Protein AF-A0A3C0QIL4-F1 (afdb_monomer_lite)

Foldseek 3Di:
DPDDDDCVVVVDDPVVVLVVQVVVVVVPPDVDPQWPDDRPDPDTGGNPPDPPDPDDDDDDDDDDLPPVVVVCVVVVNNVVSVVVRVVVRVVVQVVVVDDDDDDDDDDDDDD

Secondary structure (DSSP, 8-state):
------HHHHT--HHHHHHHHHHHHHH-----TTB---TT-SS--B----TT-SS----------TTHHHHHHHTT-HHHHHHHHHHHHHHHHHTTTPPP-----------

Structure (mmCIF, N/CA/C/O backbone):
data_AF-A0A3C0QIL4-F1
#
_entry.id   AF-A0A3C0QIL4-F1
#
loop_
_atom_site.group_PDB
_atom_site.id
_atom_site.type_symbol
_atom_site.label_atom_id
_atom_site.label_alt_id
_atom_site.label_comp_id
_atom_site.label_asym_id
_atom_site.label_entity_id
_atom_site.label_seq_id
_atom_site.pdbx_PDB_ins_code
_atom_site.Cartn_x
_atom_site.Cartn_y
_atom_site.Cartn_z
_atom_site.occupancy
_atom_site.B_iso_or_equiv
_atom_site.auth_seq_id
_atom_site.auth_comp_id
_atom_site.auth_asym_id
_atom_site.auth_atom_id
_atom_site.pdbx_PDB_model_num
ATOM 1 N N . MET A 1 1 ? -36.474 20.008 22.471 1.00 56.41 1 MET A N 1
ATOM 2 C CA . MET A 1 1 ? -35.136 20.431 21.994 1.00 56.41 1 MET A CA 1
ATOM 3 C C . MET A 1 1 ? -34.888 19.764 20.650 1.00 56.41 1 MET A C 1
ATOM 5 O O . MET A 1 1 ? -35.057 18.555 20.583 1.00 56.41 1 MET A O 1
ATOM 9 N N . LYS A 1 2 ? -34.571 20.515 19.583 1.00 62.59 2 LYS A N 1
ATOM 10 C CA . LYS A 1 2 ? -34.185 19.907 18.296 1.00 62.59 2 LYS A CA 1
ATOM 11 C C . LYS A 1 2 ? -32.872 19.158 18.494 1.00 62.59 2 LYS A C 1
ATOM 13 O O . LYS A 1 2 ? -31.924 19.718 19.044 1.00 62.59 2 LYS A O 1
ATOM 18 N N . GLU A 1 3 ? -32.842 17.901 18.085 1.00 76.38 3 GLU A N 1
ATOM 19 C CA . GLU A 1 3 ? -31.647 17.081 18.185 1.00 76.38 3 GLU A CA 1
ATOM 20 C C . GLU A 1 3 ? -30.520 17.715 17.356 1.00 76.38 3 GLU A C 1
ATOM 22 O O . GLU A 1 3 ? -30.692 18.027 16.178 1.00 76.38 3 GLU A O 1
ATOM 27 N N . LYS A 1 4 ? -29.374 17.987 17.989 1.00 81.44 4 LYS A N 1
ATOM 28 C CA . LYS A 1 4 ? -28.224 18.591 17.308 1.00 81.44 4 LYS A CA 1
ATOM 29 C C . LYS A 1 4 ? -27.485 17.484 16.555 1.00 81.44 4 LYS A C 1
ATOM 31 O O . LYS A 1 4 ? -26.904 16.599 17.194 1.00 81.44 4 LYS A O 1
ATOM 36 N N . PHE A 1 5 ? -27.561 17.506 15.227 1.00 86.31 5 PHE A N 1
ATOM 37 C CA . PHE A 1 5 ? -26.826 16.598 14.348 1.00 86.31 5 PHE A CA 1
ATOM 38 C C . PHE A 1 5 ? -25.344 16.988 14.297 1.00 86.31 5 PHE A C 1
ATOM 40 O O . PHE A 1 5 ? -25.006 18.171 14.288 1.00 86.31 5 PHE A O 1
ATOM 47 N N . SER A 1 6 ? -24.458 15.994 14.278 1.00 86.75 6 SER A N 1
ATOM 48 C CA . SER A 1 6 ? -23.026 16.181 14.037 1.00 86.75 6 SER A CA 1
ATOM 49 C C . SER A 1 6 ? -22.439 14.942 13.362 1.00 86.75 6 SER A C 1
ATOM 51 O O . SER A 1 6 ? -22.925 13.832 13.582 1.00 86.75 6 SER A O 1
ATOM 53 N N . TYR A 1 7 ? -21.364 15.120 12.591 1.00 84.00 7 TYR A N 1
ATOM 54 C CA . TYR A 1 7 ? -20.598 14.015 11.998 1.00 84.00 7 TYR A CA 1
ATOM 55 C C . TYR A 1 7 ? -20.115 13.012 13.052 1.00 84.00 7 TYR A C 1
ATOM 57 O O . TYR A 1 7 ? -20.203 11.800 12.871 1.00 84.00 7 TYR A O 1
ATOM 65 N N . LYS A 1 8 ? -19.729 13.505 14.232 1.00 85.12 8 LYS A N 1
ATOM 66 C CA . LYS A 1 8 ? -19.318 12.640 15.339 1.00 85.12 8 LYS A CA 1
ATOM 67 C C . LYS A 1 8 ? -20.425 11.672 15.766 1.00 85.12 8 LYS A C 1
ATOM 69 O O . LYS A 1 8 ? -20.148 10.507 16.033 1.00 85.12 8 LYS A O 1
ATOM 74 N N . LYS A 1 9 ? -21.695 12.102 15.756 1.00 86.25 9 LYS A N 1
ATOM 75 C CA . LYS A 1 9 ? -22.835 11.215 16.052 1.00 86.25 9 LYS A CA 1
ATOM 76 C C . LYS A 1 9 ? -23.057 10.150 14.975 1.00 86.25 9 LYS A C 1
ATOM 78 O O . LYS A 1 9 ? -23.441 9.031 15.315 1.00 86.25 9 LYS A O 1
ATOM 83 N N . SER A 1 10 ? -22.767 10.439 13.705 1.00 86.62 10 SER A N 1
ATOM 84 C CA . SER A 1 10 ? -22.806 9.419 12.647 1.00 86.62 10 SER A CA 1
ATOM 85 C C . SER A 1 10 ? -21.611 8.457 12.690 1.00 86.62 10 SER A C 1
ATOM 87 O O . SER A 1 10 ? -21.647 7.430 12.023 1.00 86.62 10 SER A O 1
ATOM 89 N N . GLY A 1 11 ? -20.614 8.697 13.552 1.00 85.06 11 GLY A N 1
ATOM 90 C CA . GLY A 1 11 ? -19.404 7.874 13.677 1.00 85.06 11 GLY A CA 1
ATOM 91 C C . GLY A 1 11 ? -18.176 8.444 12.976 1.00 85.06 11 GLY A C 1
ATOM 92 O O . GLY A 1 11 ? -17.163 7.762 12.908 1.00 85.06 11 GLY A O 1
ATOM 93 N N . VAL A 1 12 ? -18.257 9.673 12.464 1.00 87.00 12 VAL A N 1
ATOM 94 C CA . VAL A 1 12 ? -17.152 10.353 11.785 1.00 87.00 12 VAL A CA 1
ATOM 95 C C . VAL A 1 12 ? -16.524 11.366 12.741 1.00 87.00 12 VAL A C 1
ATOM 97 O O . VAL A 1 12 ? -17.100 12.420 13.013 1.00 87.00 12 VAL A O 1
ATOM 100 N N . ASP A 1 13 ? -15.340 11.045 13.258 1.00 89.62 13 ASP A N 1
ATOM 101 C CA . ASP A 1 13 ? -14.540 11.945 14.092 1.00 89.62 13 ASP A CA 1
ATOM 102 C C . ASP A 1 13 ? -13.416 12.567 13.247 1.00 89.62 13 ASP A C 1
ATOM 104 O O . ASP A 1 13 ? -12.436 11.905 12.903 1.00 89.62 13 ASP A O 1
ATOM 108 N N . ILE A 1 14 ? -13.607 13.832 12.860 1.00 88.50 14 ILE A N 1
ATOM 109 C CA . ILE A 1 14 ? -12.694 14.561 11.966 1.00 88.50 14 ILE A CA 1
ATOM 110 C C . ILE A 1 14 ? -11.339 14.789 12.645 1.00 88.50 14 ILE A C 1
ATOM 112 O O . ILE A 1 14 ? -10.309 14.559 12.020 1.00 88.50 14 ILE A O 1
ATOM 116 N N . ASP A 1 15 ? -11.336 15.151 13.931 1.00 90.62 15 ASP A N 1
ATOM 117 C CA . ASP A 1 15 ? -10.103 15.403 14.687 1.00 90.62 15 ASP A CA 1
ATOM 118 C C . ASP A 1 15 ? -9.246 14.134 14.781 1.00 90.62 15 ASP A C 1
ATOM 120 O O . ASP A 1 15 ? -8.025 14.175 14.628 1.00 90.62 15 ASP A O 1
ATOM 124 N N . THR A 1 16 ? -9.892 12.984 14.994 1.00 89.88 16 THR A N 1
ATOM 125 C CA . THR A 1 16 ? -9.216 11.681 15.006 1.00 89.88 16 THR A CA 1
ATOM 126 C C . THR A 1 16 ? -8.628 11.370 13.635 1.00 89.88 16 THR A C 1
ATOM 128 O O . THR A 1 16 ? -7.454 11.022 13.545 1.00 89.88 16 THR A O 1
ATOM 131 N N . ALA A 1 17 ? -9.408 11.550 12.565 1.00 87.81 17 ALA A N 1
ATOM 132 C CA . ALA A 1 17 ? -8.942 11.302 11.205 1.00 87.81 17 ALA A CA 1
ATOM 133 C C . ALA A 1 17 ? -7.739 12.185 10.833 1.00 87.81 17 ALA A C 1
ATOM 135 O O . ALA A 1 17 ? -6.762 11.687 10.274 1.00 87.81 17 ALA A O 1
ATOM 136 N N . ASP A 1 18 ? -7.781 13.476 11.163 1.00 89.50 18 ASP A N 1
ATOM 137 C CA . ASP A 1 18 ? -6.705 14.414 10.842 1.00 89.50 18 ASP A CA 1
ATOM 138 C C . ASP A 1 18 ? -5.437 14.140 11.659 1.00 89.50 18 ASP A C 1
ATOM 140 O O . ASP A 1 18 ? -4.334 14.189 11.112 1.00 89.50 18 ASP A O 1
ATOM 144 N N . ASN A 1 19 ? -5.567 13.772 12.937 1.00 91.50 19 ASN A N 1
ATOM 145 C CA . ASN A 1 19 ? -4.419 13.364 13.751 1.00 91.50 19 ASN A CA 1
ATOM 146 C C . ASN A 1 19 ? -3.790 12.064 13.236 1.00 91.50 19 ASN A C 1
ATOM 148 O O . ASN A 1 19 ? -2.571 11.986 13.105 1.00 91.50 19 ASN A O 1
ATOM 152 N N . THR A 1 20 ? -4.601 11.064 12.876 1.00 90.00 20 THR A N 1
ATOM 153 C CA . THR A 1 20 ? -4.102 9.814 12.289 1.00 90.00 20 THR A CA 1
ATOM 154 C C . TH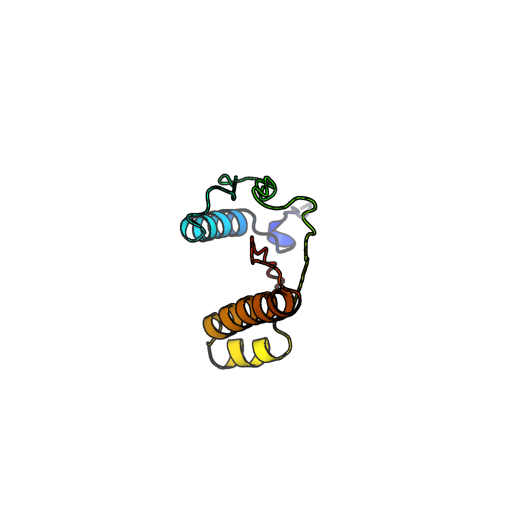R A 1 20 ? -3.353 10.070 10.982 1.00 90.00 20 THR A C 1
ATOM 156 O O . THR A 1 20 ? -2.253 9.550 10.807 1.00 90.00 20 THR A O 1
ATOM 159 N N . LYS A 1 21 ? -3.887 10.915 10.089 1.00 87.38 21 LYS A N 1
ATOM 160 C CA . LYS A 1 21 ? -3.207 11.284 8.835 1.00 87.38 21 LYS A CA 1
ATOM 161 C C . LYS A 1 21 ? -1.848 11.933 9.081 1.00 87.38 21 LYS A C 1
ATOM 163 O O . LYS A 1 21 ? -0.903 11.611 8.373 1.00 87.38 21 LYS A O 1
ATOM 168 N N . LYS A 1 22 ? -1.733 12.812 10.082 1.00 88.38 22 LYS A N 1
ATOM 169 C CA . LYS A 1 22 ? -0.458 13.454 10.441 1.00 88.38 22 LYS A CA 1
ATOM 170 C C . LYS A 1 22 ? 0.583 12.452 10.925 1.00 88.38 22 LYS A C 1
ATOM 172 O O . LYS A 1 22 ? 1.737 12.540 10.522 1.00 88.38 22 LYS A O 1
ATOM 177 N N . GLU A 1 23 ? 0.194 11.496 11.766 1.00 89.75 23 GLU A N 1
ATOM 178 C CA . GLU A 1 23 ? 1.123 10.464 12.242 1.00 89.75 23 GLU A CA 1
ATOM 179 C C . GLU A 1 23 ? 1.552 9.515 11.118 1.00 89.75 23 GLU A C 1
ATOM 181 O O . GLU A 1 23 ? 2.737 9.213 10.995 1.00 89.75 23 GLU A O 1
ATOM 186 N N . ILE A 1 24 ? 0.620 9.115 10.245 1.00 87.88 24 ILE A N 1
ATOM 187 C CA . ILE A 1 24 ? 0.931 8.324 9.046 1.00 87.88 24 ILE A CA 1
ATOM 188 C C . ILE A 1 24 ? 1.885 9.101 8.126 1.00 87.88 24 ILE A C 1
ATOM 190 O O . ILE A 1 24 ? 2.886 8.555 7.671 1.00 87.88 24 ILE A O 1
ATOM 194 N N . TYR A 1 25 ? 1.633 10.391 7.899 1.00 84.69 25 TYR A N 1
ATOM 195 C CA . TYR A 1 25 ? 2.473 11.230 7.045 1.00 84.69 25 TYR A CA 1
ATOM 196 C C . TYR A 1 25 ? 3.936 11.262 7.511 1.00 84.69 25 TYR A C 1
ATOM 198 O O . TYR A 1 25 ? 4.840 11.168 6.686 1.00 84.69 25 TYR A O 1
ATOM 206 N N . LYS A 1 26 ? 4.179 11.332 8.827 1.00 85.12 26 LYS A N 1
ATOM 207 C CA . LYS A 1 26 ? 5.536 11.343 9.403 1.00 85.12 26 LYS A CA 1
ATOM 208 C C . LYS A 1 26 ? 6.327 10.063 9.130 1.00 85.12 26 LYS A C 1
ATOM 210 O O . LYS A 1 26 ? 7.549 10.120 9.087 1.00 85.12 26 LYS A O 1
ATOM 215 N N . ILE A 1 27 ? 5.654 8.921 8.982 1.00 84.81 27 ILE A N 1
ATOM 216 C CA . ILE A 1 27 ? 6.304 7.626 8.714 1.00 84.81 27 ILE A CA 1
ATOM 217 C C . ILE A 1 27 ? 6.319 7.261 7.223 1.00 84.81 27 ILE A C 1
ATOM 219 O O . ILE A 1 27 ? 7.018 6.333 6.830 1.00 84.81 27 ILE A O 1
ATOM 223 N N . MET A 1 28 ? 5.564 7.985 6.393 1.00 78.81 28 MET A N 1
ATOM 224 C CA . MET A 1 28 ? 5.470 7.795 4.943 1.00 78.81 28 MET A CA 1
ATOM 225 C C . MET A 1 28 ? 6.593 8.488 4.159 1.00 78.81 28 MET A C 1
ATOM 227 O O . MET A 1 28 ? 6.461 8.656 2.950 1.00 78.81 28 MET A O 1
ATOM 231 N N . GLU A 1 29 ? 7.690 8.911 4.793 1.00 68.56 29 GLU A N 1
ATOM 232 C CA . GLU A 1 29 ? 8.822 9.516 4.084 1.00 68.56 29 GLU A CA 1
ATOM 233 C C . GLU A 1 29 ? 9.520 8.465 3.201 1.00 68.56 29 GLU A C 1
ATOM 235 O O . GLU A 1 29 ? 10.480 7.795 3.575 1.00 68.56 29 GLU A O 1
ATOM 240 N N . THR A 1 30 ? 8.971 8.270 2.004 1.00 66.31 30 THR A N 1
ATOM 241 C CA . THR A 1 30 ? 9.524 7.420 0.960 1.00 66.31 30 THR A CA 1
ATOM 242 C C . THR A 1 30 ? 10.591 8.243 0.262 1.00 66.31 30 THR A C 1
ATOM 244 O O . THR A 1 30 ? 10.244 9.227 -0.383 1.00 66.31 30 THR A O 1
ATOM 247 N N . GLY A 1 31 ? 11.871 7.889 0.374 1.00 68.38 31 GLY A N 1
ATOM 248 C CA . GLY A 1 31 ? 12.984 8.599 -0.283 1.00 68.38 31 GLY A CA 1
ATOM 249 C C . GLY A 1 31 ? 12.993 8.512 -1.822 1.00 68.38 31 GLY A C 1
ATOM 250 O O . GLY A 1 31 ? 14.045 8.305 -2.413 1.00 68.38 31 GLY A O 1
ATOM 251 N N . SER A 1 32 ? 11.825 8.583 -2.462 1.00 80.81 32 SER A N 1
ATOM 252 C CA . SER A 1 32 ? 11.598 8.536 -3.902 1.00 80.81 32 SER A CA 1
ATOM 253 C C . SER A 1 32 ? 11.219 9.924 -4.402 1.00 80.81 32 SER A C 1
ATOM 255 O O . SER A 1 32 ? 10.166 10.451 -4.041 1.00 80.81 32 SER A O 1
ATOM 257 N N . ASP A 1 33 ? 12.035 10.472 -5.298 1.00 85.62 33 ASP A N 1
ATOM 258 C CA . ASP A 1 33 ? 11.811 11.790 -5.903 1.00 85.62 33 ASP A CA 1
ATOM 259 C C . ASP A 1 33 ? 10.565 11.834 -6.807 1.00 85.62 33 ASP A C 1
ATOM 261 O O . ASP A 1 33 ? 10.059 12.907 -7.130 1.00 85.62 33 ASP A O 1
ATOM 265 N N . ASN A 1 34 ? 10.031 10.672 -7.202 1.00 90.19 34 ASN A N 1
ATOM 266 C CA . ASN A 1 34 ? 8.824 10.583 -8.022 1.00 90.19 34 ASN A CA 1
ATOM 267 C C . ASN A 1 34 ? 7.531 10.799 -7.221 1.00 90.19 34 ASN A C 1
ATOM 269 O O . ASN A 1 34 ? 6.478 10.993 -7.825 1.00 90.19 34 ASN A O 1
ATOM 273 N N . ILE A 1 35 ? 7.564 10.743 -5.887 1.00 88.56 35 ILE A N 1
ATOM 274 C CA . ILE A 1 35 ? 6.381 10.975 -5.052 1.00 88.56 35 ILE A CA 1
ATOM 275 C C . ILE A 1 35 ? 6.280 12.468 -4.742 1.00 88.56 35 ILE A C 1
ATOM 277 O O . ILE A 1 35 ? 7.025 13.006 -3.930 1.00 88.56 35 ILE A O 1
ATOM 281 N N . LEU A 1 36 ? 5.312 13.148 -5.357 1.00 87.31 36 LEU A N 1
ATOM 282 C CA . LEU A 1 36 ? 5.139 14.601 -5.241 1.00 87.31 36 LEU A CA 1
ATOM 283 C C . LEU A 1 36 ? 4.167 14.985 -4.110 1.00 87.31 36 LEU A C 1
ATOM 285 O O . LEU A 1 36 ? 3.409 15.954 -4.229 1.00 87.31 36 LEU A O 1
ATOM 289 N N . HIS A 1 37 ? 4.122 14.192 -3.034 1.00 78.00 37 HIS A N 1
ATOM 290 C CA . HIS A 1 37 ? 3.138 14.381 -1.967 1.00 78.00 37 HIS A CA 1
ATOM 291 C C . HIS A 1 37 ? 3.398 15.652 -1.155 1.00 78.00 37 HIS A C 1
ATOM 293 O O . HIS A 1 37 ? 4.515 16.163 -1.076 1.00 78.00 37 HIS A O 1
ATOM 299 N N . LYS A 1 38 ? 2.339 16.163 -0.532 1.00 76.62 38 LYS A N 1
ATOM 300 C CA . LYS A 1 38 ? 2.405 17.233 0.464 1.00 76.62 38 LYS A CA 1
ATOM 301 C C . LYS A 1 38 ? 1.438 16.903 1.588 1.00 76.62 38 LYS A C 1
ATOM 303 O O . LYS A 1 38 ? 0.378 16.327 1.335 1.00 76.62 38 LYS A O 1
ATOM 308 N 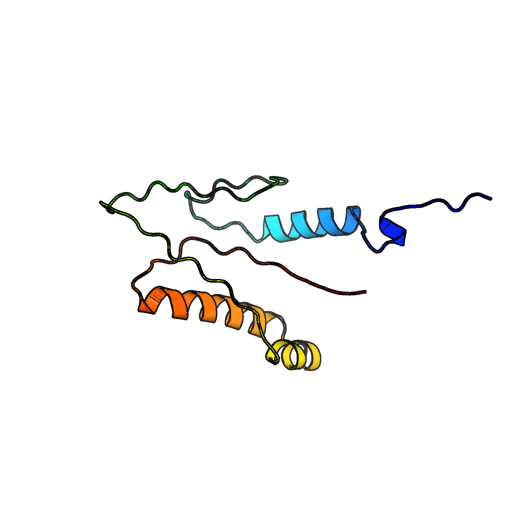N . GLU A 1 39 ? 1.782 17.287 2.811 1.00 79.88 39 GLU A N 1
ATOM 309 C CA . GLU A 1 39 ? 0.883 17.132 3.956 1.00 79.88 39 GLU A CA 1
ATOM 310 C C . GLU A 1 39 ? -0.462 17.804 3.651 1.00 79.88 39 GLU A C 1
ATOM 312 O O . GLU A 1 39 ? -0.512 18.932 3.158 1.00 79.88 39 GLU A O 1
ATOM 317 N N . GLY A 1 40 ? -1.562 17.092 3.900 1.00 77.31 40 GLY A N 1
ATOM 318 C CA . GLY A 1 40 ? -2.911 17.605 3.654 1.00 77.31 40 GLY A CA 1
ATOM 319 C C . GLY A 1 40 ? -3.345 17.638 2.183 1.00 77.31 40 GLY A C 1
ATOM 320 O O . GLY A 1 40 ? -4.402 18.196 1.886 1.00 77.31 40 GLY A O 1
ATOM 321 N N . ALA A 1 41 ? -2.582 17.047 1.256 1.00 81.56 41 ALA A N 1
ATOM 322 C CA . ALA A 1 41 ? -3.033 16.873 -0.121 1.00 81.56 41 ALA A CA 1
ATOM 323 C C . ALA A 1 41 ? -4.290 15.984 -0.195 1.00 81.56 41 ALA A C 1
ATOM 325 O O . ALA A 1 41 ? -4.433 15.009 0.541 1.00 81.56 41 ALA A O 1
ATOM 326 N N . PHE A 1 42 ? -5.204 16.312 -1.113 1.00 82.69 42 PHE A N 1
ATOM 327 C CA . PHE A 1 42 ? -6.431 15.532 -1.331 1.00 82.69 42 PHE A CA 1
ATOM 328 C C . PHE A 1 42 ? -6.173 14.205 -2.063 1.00 82.69 42 PHE A C 1
ATOM 330 O O . PHE A 1 42 ? -6.948 13.261 -1.938 1.00 82.69 42 PHE A O 1
ATOM 337 N N . ALA A 1 43 ? -5.088 14.141 -2.833 1.00 85.88 43 ALA A N 1
ATOM 338 C CA . ALA A 1 43 ? -4.661 12.967 -3.575 1.00 85.88 43 ALA A CA 1
ATOM 339 C C . ALA A 1 43 ? -3.132 12.908 -3.618 1.00 85.88 43 ALA A C 1
ATOM 341 O O . ALA A 1 43 ? -2.462 13.945 -3.598 1.00 85.88 43 ALA A O 1
ATOM 342 N N . SER A 1 44 ? -2.594 11.694 -3.715 1.00 85.25 44 SER A N 1
ATOM 343 C CA . SER A 1 44 ? -1.173 11.476 -3.969 1.00 85.25 44 SER A CA 1
ATOM 344 C C . SER A 1 44 ? -0.852 11.744 -5.436 1.00 85.25 44 SER A C 1
ATOM 346 O O . SER A 1 44 ? -1.631 11.408 -6.329 1.00 85.25 44 SER A O 1
ATOM 348 N N . LEU A 1 45 ? 0.312 12.338 -5.682 1.00 89.06 45 LEU A N 1
ATOM 349 C CA . LEU A 1 45 ? 0.819 12.626 -7.017 1.00 89.06 45 LEU A CA 1
ATOM 350 C C . LEU A 1 45 ? 2.094 11.816 -7.255 1.00 89.06 45 LEU A C 1
ATOM 352 O O . LEU A 1 45 ? 2.958 11.751 -6.380 1.00 89.06 45 LEU A O 1
ATOM 356 N N . TYR A 1 46 ? 2.201 11.223 -8.441 1.00 91.56 46 TYR A N 1
ATOM 357 C CA . TYR A 1 46 ? 3.380 10.493 -8.895 1.00 91.56 46 TYR A CA 1
ATOM 358 C C . TYR A 1 46 ? 3.887 11.132 -10.190 1.00 91.56 46 TYR A C 1
ATOM 360 O O . TYR A 1 46 ? 3.108 11.302 -11.131 1.00 91.56 46 TYR A O 1
ATOM 368 N N . ASP A 1 47 ? 5.168 11.486 -10.251 1.00 93.62 47 ASP A N 1
ATOM 369 C CA . ASP A 1 47 ? 5.812 11.923 -11.488 1.00 93.62 47 ASP A CA 1
ATOM 370 C C . ASP A 1 47 ? 5.949 10.731 -12.442 1.00 93.62 47 ASP A C 1
ATOM 372 O O . ASP A 1 47 ? 6.823 9.878 -12.282 1.00 93.62 47 ASP A O 1
ATOM 376 N N . ALA A 1 48 ? 5.062 10.685 -13.438 1.00 93.38 48 ALA A N 1
ATOM 377 C CA . ALA A 1 48 ? 4.999 9.647 -14.463 1.00 93.38 48 ALA A CA 1
ATOM 378 C C . ALA A 1 48 ? 6.019 9.848 -15.604 1.00 93.38 48 ALA A C 1
ATOM 380 O O . ALA A 1 48 ? 5.837 9.335 -16.711 1.00 93.38 48 ALA A O 1
ATOM 381 N N . SER A 1 49 ? 7.097 10.590 -15.355 1.00 92.06 49 SER A N 1
ATOM 382 C CA . SER A 1 49 ? 8.270 10.604 -16.221 1.00 92.06 49 SER A CA 1
ATOM 383 C C . SER A 1 49 ? 9.003 9.265 -16.092 1.00 92.06 49 SER A C 1
ATOM 385 O O . SER A 1 49 ? 9.626 8.980 -15.071 1.00 92.06 49 SER A O 1
ATOM 387 N N . PHE A 1 50 ? 8.937 8.429 -17.132 1.00 92.75 50 PHE A N 1
ATOM 388 C CA . PHE A 1 50 ? 9.574 7.106 -17.173 1.00 92.75 50 PHE A CA 1
ATOM 389 C C . PHE A 1 50 ? 10.785 7.093 -18.122 1.00 92.75 50 PHE A C 1
ATOM 391 O O . PHE A 1 50 ? 10.708 6.522 -19.214 1.00 92.75 50 PHE A O 1
ATOM 398 N N . PRO A 1 51 ? 11.918 7.724 -17.751 1.00 92.00 51 PRO A N 1
ATOM 399 C CA . PRO A 1 51 ? 13.105 7.725 -18.595 1.00 92.00 51 PRO A CA 1
ATOM 400 C C . PRO A 1 51 ? 13.593 6.290 -18.832 1.00 92.00 51 PRO A C 1
ATOM 402 O O . PRO A 1 51 ? 13.657 5.479 -17.908 1.00 92.00 51 PRO A O 1
ATOM 405 N N . GLY A 1 52 ? 13.933 5.977 -20.083 1.00 92.75 52 GLY A N 1
ATOM 406 C CA . GLY A 1 52 ? 14.365 4.639 -20.502 1.00 92.75 52 GLY A CA 1
ATOM 407 C C . GLY A 1 52 ? 13.244 3.717 -20.994 1.00 92.75 52 GLY A C 1
ATOM 408 O O . GLY A 1 52 ? 13.547 2.625 -21.464 1.00 92.75 52 GLY A O 1
ATOM 409 N N . TYR A 1 53 ? 11.980 4.149 -20.949 1.00 94.38 53 TYR A N 1
ATOM 410 C CA . TYR A 1 53 ? 10.858 3.438 -21.566 1.00 94.38 53 TYR A CA 1
ATOM 411 C C . TYR A 1 53 ? 10.393 4.172 -22.828 1.00 94.38 53 TYR A C 1
ATOM 413 O O . TYR A 1 53 ? 10.075 5.356 -22.773 1.00 94.38 53 TYR A O 1
ATOM 421 N N . GLU A 1 54 ? 10.316 3.468 -23.960 1.00 95.75 54 GLU A N 1
ATOM 422 C CA . GLU A 1 54 ? 9.756 4.015 -25.209 1.00 95.75 54 GLU A CA 1
ATOM 423 C C . GLU A 1 54 ? 8.220 4.079 -25.148 1.00 95.75 54 GLU A C 1
ATOM 425 O O . GLU A 1 54 ? 7.606 5.096 -25.469 1.00 95.75 54 GLU A O 1
ATOM 430 N N . HIS A 1 55 ? 7.602 3.001 -24.658 1.00 95.56 55 HIS A N 1
ATOM 431 C CA . HIS A 1 55 ? 6.155 2.864 -24.501 1.00 95.56 55 HIS A CA 1
ATOM 432 C C . HIS A 1 55 ? 5.832 2.280 -23.117 1.00 95.56 55 HIS A C 1
ATOM 434 O O . HIS A 1 55 ? 5.612 1.073 -22.994 1.00 95.56 55 HIS A O 1
ATOM 440 N N . PRO A 1 56 ? 5.861 3.098 -22.048 1.00 95.81 56 PRO A N 1
ATOM 441 C CA . PRO A 1 56 ? 5.579 2.616 -20.703 1.00 95.81 56 PRO A CA 1
ATOM 442 C C . PRO A 1 56 ? 4.130 2.126 -20.592 1.00 95.81 56 PRO A C 1
ATOM 444 O O . PRO A 1 56 ? 3.195 2.791 -21.039 1.00 95.81 56 PRO A O 1
ATOM 447 N N . VAL A 1 57 ? 3.947 0.972 -19.951 1.00 95.88 57 VAL A N 1
ATOM 448 C CA . VAL A 1 57 ? 2.636 0.399 -19.629 1.00 95.88 57 VAL A CA 1
ATOM 449 C C . VAL A 1 57 ? 2.512 0.311 -18.116 1.00 95.88 57 VAL A C 1
ATOM 451 O O . VAL A 1 57 ? 3.403 -0.204 -17.442 1.00 95.88 57 VAL A O 1
ATOM 454 N N . LEU A 1 58 ? 1.403 0.816 -17.580 1.00 96.31 58 LEU A N 1
ATOM 455 C CA . LEU A 1 58 ? 1.117 0.732 -16.154 1.00 96.31 58 LEU A CA 1
ATOM 456 C C . LEU A 1 58 ? 0.451 -0.602 -15.826 1.00 96.31 58 LEU A C 1
ATOM 458 O O . LEU A 1 58 ? -0.553 -0.975 -16.433 1.00 96.31 58 LEU A O 1
ATOM 462 N N . VAL A 1 59 ? 0.989 -1.284 -14.818 1.00 96.94 59 VAL A N 1
ATOM 463 C CA . VAL A 1 59 ? 0.370 -2.462 -14.211 1.00 96.94 59 VAL A CA 1
ATOM 464 C C . VAL A 1 59 ? -0.256 -2.027 -12.896 1.00 96.94 59 VAL A C 1
ATOM 466 O O . VAL A 1 59 ? 0.441 -1.573 -11.991 1.00 96.94 59 VAL A O 1
ATOM 469 N N . LEU A 1 60 ? -1.579 -2.141 -12.808 1.00 95.31 60 LEU A N 1
ATOM 470 C CA . LEU A 1 60 ? -2.348 -1.797 -11.617 1.00 95.31 60 LEU A CA 1
ATOM 471 C C . LEU A 1 60 ? -2.872 -3.076 -10.974 1.00 95.31 60 LEU A C 1
ATOM 473 O O . LEU A 1 60 ? -3.439 -3.935 -11.650 1.00 95.31 60 LEU A O 1
ATOM 477 N N . LYS A 1 61 ? -2.692 -3.184 -9.661 1.00 95.19 61 LYS A N 1
ATOM 478 C CA . LYS A 1 61 ? -3.121 -4.332 -8.872 1.00 95.19 61 LYS A CA 1
ATOM 479 C C . LYS A 1 61 ? -3.679 -3.850 -7.542 1.00 95.19 61 LYS A C 1
ATOM 481 O O . LYS A 1 61 ? -3.143 -2.935 -6.922 1.00 95.19 61 LYS A O 1
ATOM 486 N N . THR A 1 62 ? -4.760 -4.484 -7.117 1.00 94.50 62 THR A N 1
ATOM 487 C CA . THR A 1 62 ? -5.417 -4.242 -5.836 1.00 94.50 62 THR A CA 1
ATOM 488 C C . THR A 1 62 ? -5.707 -5.591 -5.208 1.00 94.50 62 THR A C 1
ATOM 490 O O . THR A 1 62 ? -6.135 -6.504 -5.908 1.00 94.50 62 THR A O 1
ATOM 493 N N . GLU A 1 63 ? -5.463 -5.708 -3.908 1.00 91.25 63 GLU A N 1
ATOM 494 C CA . GLU A 1 63 ? -5.672 -6.930 -3.136 1.00 91.25 63 GLU A CA 1
ATOM 495 C C . GLU A 1 63 ? -6.214 -6.595 -1.752 1.00 91.25 63 GLU A C 1
ATOM 497 O O . GLU A 1 63 ? -6.037 -5.484 -1.249 1.00 91.25 63 GLU A O 1
ATOM 502 N N . GLU A 1 64 ? -6.862 -7.581 -1.139 1.00 92.38 64 GLU A N 1
ATOM 503 C CA . GLU A 1 64 ? -7.349 -7.509 0.234 1.00 92.38 64 GLU A CA 1
ATOM 504 C C . GLU A 1 64 ? -6.701 -8.617 1.086 1.00 92.38 64 GLU A C 1
ATOM 506 O O . GLU A 1 64 ? -6.310 -9.663 0.562 1.00 92.38 64 GLU A O 1
ATOM 511 N N . PRO A 1 65 ? -6.547 -8.427 2.408 1.00 92.06 65 PRO A N 1
ATOM 512 C CA . PRO A 1 65 ? -5.841 -9.383 3.265 1.00 92.06 65 PRO A CA 1
ATOM 513 C C . PRO A 1 65 ? -6.589 -10.717 3.455 1.00 92.06 65 PRO A C 1
ATOM 515 O O . PRO A 1 65 ? -6.040 -11.669 4.027 1.00 92.06 65 PRO A O 1
ATOM 518 N N . GLY A 1 66 ? -7.854 -10.796 3.028 1.00 93.75 66 GLY A N 1
ATOM 519 C CA . GLY A 1 66 ? -8.676 -11.994 3.099 1.00 93.75 66 GLY A CA 1
ATOM 520 C C . GLY A 1 66 ? -8.948 -12.428 4.538 1.00 93.75 66 GLY A C 1
ATOM 521 O O . GLY A 1 66 ? -8.889 -11.650 5.493 1.00 93.75 66 GLY A O 1
ATOM 522 N N . SER A 1 67 ? -9.241 -13.714 4.740 1.00 95.94 67 SER A N 1
ATOM 523 C CA . SER A 1 67 ? -9.603 -14.247 6.062 1.00 95.94 67 SER A CA 1
ATOM 524 C C . SER A 1 67 ? -8.440 -14.279 7.067 1.00 95.94 67 SER A C 1
ATOM 526 O O . SER A 1 67 ? -8.692 -14.371 8.274 1.00 95.94 67 SER A O 1
ATOM 528 N N . LYS A 1 68 ? -7.185 -14.136 6.609 1.00 96.12 68 LYS A N 1
ATOM 529 C CA . LYS A 1 68 ? -5.979 -14.097 7.459 1.00 96.12 68 LYS A CA 1
ATOM 530 C C . LYS A 1 68 ? -6.039 -12.962 8.484 1.00 96.12 68 LYS A C 1
ATOM 532 O O . LYS A 1 68 ? -5.546 -13.130 9.600 1.00 96.12 68 LYS A O 1
ATOM 537 N N . GLN A 1 69 ? -6.740 -11.868 8.175 1.00 95.62 69 GLN A N 1
ATOM 538 C CA . GLN A 1 69 ? -6.923 -10.741 9.097 1.00 95.62 69 GLN A CA 1
ATOM 539 C C . GLN A 1 69 ? -7.595 -11.158 10.407 1.00 95.62 69 GLN A C 1
ATOM 541 O O . GLN A 1 69 ? -7.190 -10.710 11.475 1.00 95.62 69 GLN A O 1
ATOM 546 N N . LYS A 1 70 ? -8.539 -12.111 10.364 1.00 95.75 70 LYS A N 1
ATOM 547 C CA . LYS A 1 70 ? -9.204 -12.623 11.573 1.00 95.75 70 LYS A CA 1
ATOM 548 C C . LYS A 1 70 ? -8.201 -13.255 12.539 1.00 95.75 70 LYS A C 1
ATOM 550 O O . LYS A 1 70 ? -8.316 -13.079 13.749 1.00 95.75 70 LYS A O 1
ATOM 555 N N . LEU A 1 71 ? -7.208 -13.973 12.010 1.00 97.12 71 LEU A N 1
ATOM 556 C CA . LEU A 1 71 ? -6.134 -14.563 12.810 1.00 97.12 71 LEU A CA 1
ATOM 557 C C . LEU A 1 71 ? -5.156 -13.488 13.288 1.00 97.12 71 LEU A C 1
ATOM 559 O O . LEU A 1 71 ? -4.785 -13.491 14.459 1.00 97.12 71 LEU A O 1
ATOM 563 N N . ALA A 1 72 ? -4.786 -12.546 12.419 1.00 97.19 72 ALA A N 1
ATOM 564 C CA . ALA A 1 72 ? -3.903 -11.441 12.777 1.00 97.19 72 ALA A CA 1
ATOM 565 C C . ALA A 1 72 ? -4.453 -10.637 13.967 1.00 97.19 72 ALA A C 1
ATOM 567 O O . ALA A 1 72 ? -3.727 -10.419 14.935 1.00 97.19 72 ALA A O 1
ATOM 568 N N . PHE A 1 73 ? -5.745 -10.292 13.963 1.00 95.38 73 PHE A N 1
ATOM 569 C CA . PHE A 1 73 ? -6.394 -9.637 15.102 1.00 95.38 73 PHE A CA 1
ATOM 570 C C . PHE A 1 73 ? -6.454 -10.544 16.336 1.00 95.38 73 PHE A C 1
ATOM 572 O O . PHE A 1 73 ? -6.078 -10.117 17.425 1.00 95.38 73 PHE A O 1
ATOM 579 N N . LYS A 1 74 ? -6.854 -11.815 16.175 1.00 97.62 74 LYS A N 1
ATOM 580 C CA . LYS A 1 74 ? -6.962 -12.775 17.289 1.00 97.62 74 LYS A CA 1
ATOM 581 C C . LYS A 1 74 ? -5.644 -12.969 18.049 1.00 97.62 74 LYS A C 1
ATOM 583 O O . LYS A 1 74 ? -5.670 -13.165 19.260 1.00 97.62 74 LYS A O 1
ATOM 588 N N . TYR A 1 75 ? -4.512 -12.941 17.349 1.00 97.69 75 TYR A N 1
ATOM 589 C CA . TYR A 1 75 ? -3.187 -13.193 17.924 1.00 97.69 75 TYR A CA 1
ATOM 590 C C . TYR A 1 75 ? -2.326 -11.931 18.072 1.00 97.69 75 TYR A C 1
ATOM 592 O O . TYR A 1 75 ? -1.140 -12.045 18.380 1.00 97.69 75 TYR A O 1
ATOM 600 N N . ASN A 1 76 ? -2.901 -10.742 17.863 1.00 96.69 76 ASN A N 1
ATOM 601 C CA . ASN A 1 76 ? -2.191 -9.461 17.903 1.00 96.69 76 ASN A CA 1
ATOM 602 C C . ASN A 1 76 ? -0.944 -9.425 16.987 1.00 96.69 76 ASN A C 1
ATOM 604 O O . ASN A 1 76 ? 0.150 -9.030 17.387 1.00 96.69 76 ASN A O 1
ATOM 608 N N . LYS A 1 77 ? -1.104 -9.900 15.746 1.00 96.88 77 LYS A N 1
ATOM 609 C CA . LYS A 1 77 ? -0.078 -9.966 14.688 1.00 96.88 77 LYS A CA 1
ATOM 610 C C . LYS A 1 77 ? -0.455 -9.099 13.482 1.00 96.88 77 LYS A C 1
ATOM 612 O O . LYS A 1 77 ? -0.376 -9.548 12.342 1.00 96.88 77 LYS A O 1
ATOM 617 N N . ILE A 1 78 ? -0.889 -7.866 13.741 1.00 94.62 78 ILE A N 1
ATOM 618 C CA . ILE A 1 78 ? -1.384 -6.937 12.709 1.00 94.62 78 ILE A CA 1
ATOM 619 C C . ILE A 1 78 ? -0.263 -6.527 11.742 1.00 94.62 78 ILE A C 1
ATOM 621 O O . ILE A 1 78 ? -0.465 -6.502 10.537 1.00 94.62 78 ILE A O 1
ATOM 625 N N . GLU A 1 79 ? 0.948 -6.289 12.243 1.00 95.12 79 GLU A N 1
ATOM 626 C CA . GLU A 1 79 ? 2.076 -5.890 11.392 1.00 95.12 79 GLU A CA 1
ATOM 627 C C . GLU A 1 79 ? 2.415 -6.955 10.334 1.00 95.12 79 GLU A C 1
ATOM 629 O O . GLU A 1 79 ? 2.629 -6.642 9.166 1.00 95.12 79 GLU A O 1
ATOM 634 N N . GLY A 1 80 ? 2.376 -8.234 10.725 1.00 96.25 80 GLY A N 1
ATOM 635 C CA . GLY A 1 80 ? 2.664 -9.350 9.824 1.00 96.25 80 GLY A CA 1
ATOM 636 C C . GLY A 1 80 ? 1.728 -9.389 8.619 1.00 96.25 80 GLY A C 1
ATOM 637 O O . GLY A 1 80 ? 2.189 -9.578 7.496 1.00 96.25 80 GLY A O 1
ATOM 638 N N . ILE A 1 81 ? 0.433 -9.134 8.833 1.00 95.31 81 ILE A N 1
ATOM 639 C CA . ILE A 1 81 ? -0.525 -9.125 7.726 1.00 95.31 81 ILE A CA 1
ATOM 640 C C . ILE A 1 81 ? -0.377 -7.900 6.817 1.00 95.31 81 ILE A C 1
ATOM 642 O O . ILE A 1 81 ? -0.626 -8.008 5.618 1.00 95.31 81 ILE A O 1
ATOM 646 N N . CYS A 1 82 ? 0.092 -6.763 7.339 1.00 93.44 82 CYS A N 1
ATOM 647 C CA . CYS A 1 82 ? 0.428 -5.611 6.503 1.00 93.44 82 CYS A CA 1
ATOM 648 C C . CYS A 1 82 ? 1.591 -5.937 5.549 1.00 93.44 82 CYS A C 1
ATOM 650 O O . CYS A 1 82 ? 1.496 -5.645 4.357 1.00 93.44 82 CYS A O 1
ATOM 652 N N . TYR A 1 83 ? 2.646 -6.608 6.031 1.00 94.62 83 TYR A N 1
ATOM 653 C CA . TYR A 1 83 ? 3.733 -7.077 5.160 1.00 94.62 83 TYR A CA 1
ATOM 654 C C . TYR A 1 83 ? 3.254 -8.105 4.136 1.00 94.62 83 TYR A C 1
ATOM 656 O O . TYR A 1 83 ? 3.642 -8.027 2.972 1.00 94.62 83 TYR A O 1
ATOM 664 N N . ASP A 1 84 ? 2.406 -9.055 4.547 1.00 95.50 84 ASP A N 1
ATOM 665 C CA . ASP A 1 84 ? 1.833 -10.041 3.627 1.00 95.50 84 ASP A CA 1
ATOM 666 C C . ASP A 1 84 ? 1.112 -9.357 2.458 1.00 95.50 84 ASP A C 1
ATOM 668 O O . ASP A 1 84 ? 1.289 -9.755 1.310 1.00 95.50 84 ASP A O 1
ATOM 672 N N . MET A 1 85 ? 0.338 -8.306 2.743 1.00 94.38 85 MET A N 1
ATOM 673 C CA . MET A 1 85 ? -0.430 -7.570 1.740 1.00 94.38 85 MET A CA 1
ATOM 674 C C . MET A 1 85 ? 0.477 -6.868 0.719 1.00 94.38 85 MET A C 1
ATOM 676 O O . MET A 1 85 ? 0.272 -7.015 -0.485 1.00 94.38 85 MET A O 1
ATOM 680 N N . ILE A 1 86 ? 1.522 -6.169 1.177 1.00 94.06 86 ILE A N 1
ATOM 681 C CA . ILE A 1 86 ? 2.487 -5.505 0.284 1.00 94.06 86 ILE A CA 1
ATOM 682 C C . ILE A 1 86 ? 3.260 -6.525 -0.557 1.00 94.06 86 ILE A C 1
ATOM 684 O O . ILE A 1 86 ? 3.391 -6.357 -1.769 1.00 94.06 86 ILE A O 1
ATOM 688 N N . ASN A 1 87 ? 3.730 -7.610 0.060 1.00 95.12 87 ASN A N 1
ATOM 689 C CA . ASN A 1 87 ? 4.468 -8.652 -0.651 1.00 95.12 87 ASN A CA 1
ATOM 690 C C . ASN A 1 87 ? 3.600 -9.350 -1.703 1.00 95.12 87 ASN A C 1
ATOM 692 O O . ASN A 1 87 ? 4.090 -9.650 -2.788 1.00 95.12 87 ASN A O 1
ATOM 696 N N . HIS A 1 88 ? 2.318 -9.584 -1.414 1.00 95.19 88 HIS A N 1
ATOM 697 C CA . HIS A 1 88 ? 1.390 -10.178 -2.373 1.00 95.19 88 HIS A CA 1
ATOM 698 C C . HIS A 1 88 ? 1.191 -9.270 -3.594 1.00 95.19 88 HIS A C 1
ATOM 700 O O . HIS A 1 88 ? 1.341 -9.732 -4.723 1.00 95.19 88 HIS A O 1
ATOM 706 N N . LEU A 1 89 ? 0.963 -7.967 -3.380 1.00 95.56 89 LEU A N 1
ATOM 707 C CA . LEU A 1 89 ? 0.866 -6.988 -4.469 1.00 95.56 89 LEU A CA 1
ATOM 708 C C . LEU A 1 89 ? 2.123 -6.985 -5.349 1.00 95.56 89 LEU A C 1
ATOM 710 O O . LEU A 1 89 ? 2.014 -7.017 -6.573 1.00 95.56 89 LEU A O 1
ATOM 714 N N . ILE A 1 90 ? 3.310 -6.966 -4.732 1.00 95.69 90 ILE A N 1
ATOM 715 C CA . ILE A 1 90 ? 4.587 -6.960 -5.457 1.00 95.69 90 ILE A CA 1
ATOM 716 C C . ILE A 1 90 ? 4.758 -8.254 -6.258 1.00 95.69 90 ILE A C 1
ATOM 718 O O . ILE A 1 90 ? 5.068 -8.191 -7.446 1.00 95.69 90 ILE A O 1
ATOM 722 N N . ASN A 1 91 ? 4.528 -9.415 -5.641 1.00 96.06 91 ASN A N 1
ATOM 723 C CA . ASN A 1 91 ? 4.710 -10.717 -6.286 1.00 96.06 91 ASN A CA 1
ATOM 724 C C . ASN A 1 91 ? 3.856 -10.874 -7.553 1.00 96.06 91 ASN A C 1
ATOM 726 O O . ASN A 1 91 ? 4.335 -11.417 -8.547 1.00 96.06 91 ASN A O 1
ATOM 730 N N . ASP A 1 92 ? 2.634 -10.346 -7.555 1.00 95.94 92 ASP A N 1
ATOM 731 C CA . ASP A 1 92 ? 1.730 -10.453 -8.703 1.00 95.94 92 ASP A CA 1
ATOM 732 C C . ASP A 1 92 ? 2.121 -9.549 -9.879 1.00 95.94 92 ASP A C 1
ATOM 734 O O . 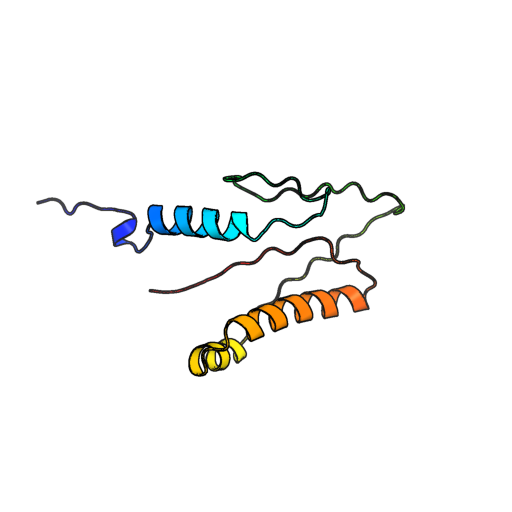ASP A 1 92 ? 1.828 -9.872 -11.031 1.00 95.94 92 ASP A O 1
ATOM 738 N N . ILE A 1 93 ? 2.795 -8.423 -9.628 1.00 97.06 93 ILE A N 1
ATOM 739 C CA . ILE A 1 93 ? 3.211 -7.516 -10.708 1.00 97.06 93 ILE A CA 1
ATOM 740 C C . ILE A 1 93 ? 4.599 -7.864 -11.259 1.00 97.06 93 ILE A C 1
ATOM 742 O O . ILE A 1 93 ? 4.855 -7.680 -12.450 1.00 97.06 93 ILE A O 1
ATOM 746 N N . ILE A 1 94 ? 5.502 -8.413 -10.438 1.00 96.69 94 ILE A N 1
ATOM 747 C CA . ILE A 1 94 ? 6.858 -8.754 -10.904 1.00 96.69 94 ILE A CA 1
ATOM 748 C C . ILE A 1 94 ? 6.850 -9.912 -11.907 1.00 96.69 94 ILE A C 1
ATOM 750 O O . ILE A 1 94 ? 7.715 -9.960 -12.779 1.00 96.69 94 ILE A O 1
ATOM 754 N N . VAL A 1 95 ? 5.862 -10.814 -11.846 1.00 97.19 95 VAL A N 1
ATOM 755 C CA . VAL A 1 95 ? 5.749 -11.943 -12.790 1.00 97.19 95 VAL A CA 1
ATOM 756 C C . VAL A 1 95 ? 5.415 -11.505 -14.217 1.00 97.19 95 VAL A C 1
ATOM 758 O O . VAL A 1 95 ? 5.705 -12.239 -15.158 1.00 97.19 95 VAL A O 1
ATOM 761 N N . VAL A 1 96 ? 4.863 -10.301 -14.398 1.00 96.31 96 VAL A N 1
ATOM 762 C CA . VAL A 1 96 ? 4.671 -9.673 -15.718 1.00 96.31 96 VAL A CA 1
ATOM 763 C C . VAL A 1 96 ? 5.791 -8.682 -16.065 1.00 96.31 96 VAL A C 1
ATOM 765 O O . VAL A 1 96 ? 5.676 -7.928 -17.026 1.00 96.31 96 VAL A O 1
ATOM 768 N N . GLY A 1 97 ? 6.883 -8.677 -15.291 1.00 95.38 97 GLY A N 1
ATOM 769 C CA . GLY A 1 97 ? 8.051 -7.822 -15.511 1.00 95.38 97 GLY A CA 1
ATOM 770 C C . GLY A 1 97 ? 7.886 -6.373 -15.045 1.00 95.38 97 GLY A C 1
ATOM 771 O O . GLY A 1 97 ? 8.693 -5.525 -15.423 1.00 95.38 97 GLY A O 1
ATOM 772 N N . ALA A 1 98 ? 6.864 -6.057 -14.241 1.00 96.81 98 ALA A N 1
ATOM 773 C CA . ALA A 1 98 ? 6.650 -4.695 -13.766 1.00 96.81 98 ALA A CA 1
ATOM 774 C C . ALA A 1 98 ? 7.636 -4.312 -12.651 1.00 96.81 98 ALA A C 1
ATOM 776 O O . ALA A 1 98 ? 7.933 -5.098 -11.749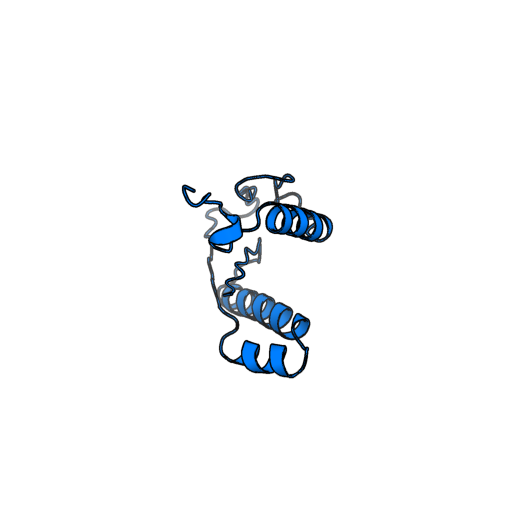 1.00 96.81 98 ALA A O 1
ATOM 777 N N . LYS A 1 99 ? 8.092 -3.057 -12.673 1.00 93.75 99 LYS A N 1
ATOM 778 C CA . LYS A 1 99 ? 8.828 -2.435 -11.567 1.00 93.75 99 LYS A CA 1
ATOM 779 C C . LYS A 1 99 ? 7.827 -1.816 -10.576 1.00 93.75 99 LYS A C 1
ATOM 781 O O . LYS A 1 99 ? 7.029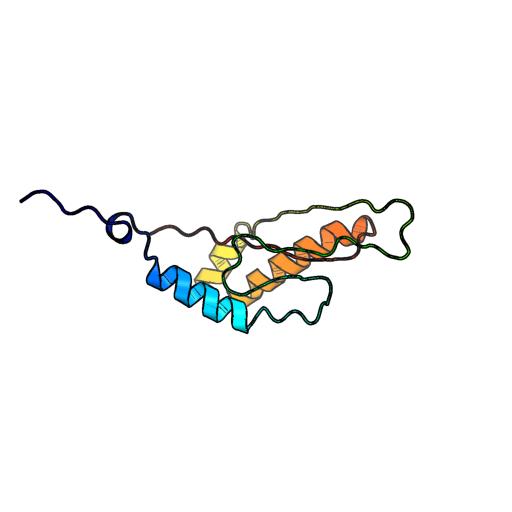 -0.987 -11.011 1.00 93.75 99 LYS A O 1
ATOM 786 N N . PRO A 1 100 ? 7.871 -2.138 -9.268 1.00 93.88 100 PRO A N 1
ATOM 787 C CA . PRO A 1 100 ? 7.042 -1.461 -8.269 1.00 93.88 100 PRO A CA 1
ATOM 788 C C . PRO A 1 100 ? 7.332 0.047 -8.221 1.00 93.88 100 PRO A C 1
ATOM 790 O O . PRO A 1 100 ? 8.497 0.451 -8.187 1.00 93.88 100 PRO A O 1
ATOM 793 N N . LEU A 1 101 ? 6.278 0.871 -8.222 1.00 92.56 101 LEU A N 1
ATOM 794 C CA . LEU A 1 101 ? 6.385 2.338 -8.243 1.00 92.56 101 LEU A CA 1
ATOM 795 C C . LEU A 1 101 ? 5.849 2.978 -6.959 1.00 92.56 101 LEU A C 1
ATOM 797 O O . LEU A 1 101 ? 6.553 3.743 -6.305 1.00 92.56 101 LEU A O 1
ATOM 801 N N . SER A 1 102 ? 4.604 2.669 -6.607 1.00 90.56 102 SER A N 1
ATOM 802 C CA . SER A 1 102 ? 3.916 3.176 -5.423 1.00 90.56 102 SER A CA 1
ATOM 803 C C . SER A 1 102 ? 2.832 2.192 -4.986 1.00 90.56 102 SER A C 1
ATOM 805 O O . SER A 1 102 ? 2.434 1.306 -5.746 1.00 90.56 102 SER A O 1
ATOM 807 N N . VAL A 1 103 ? 2.358 2.347 -3.751 1.00 91.00 103 VAL A N 1
ATOM 808 C CA . VAL A 1 103 ? 1.200 1.627 -3.221 1.00 91.00 103 VAL A CA 1
ATOM 809 C C . VAL A 1 103 ? 0.244 2.632 -2.596 1.00 91.00 103 VAL A C 1
ATOM 811 O O . VAL A 1 103 ? 0.672 3.623 -2.005 1.00 91.00 103 VAL A O 1
ATOM 814 N N . GLN A 1 104 ? -1.049 2.373 -2.745 1.00 89.62 104 GLN A N 1
ATOM 815 C CA . GLN A 1 104 ? -2.101 3.086 -2.041 1.00 89.62 104 GLN A CA 1
ATOM 816 C C . GLN A 1 104 ? -2.906 2.061 -1.252 1.00 89.62 104 GLN A C 1
ATOM 818 O O . GLN A 1 104 ? -3.344 1.056 -1.813 1.00 89.62 104 GLN A O 1
ATOM 823 N N . ASP A 1 105 ? -3.089 2.307 0.040 1.00 89.94 105 ASP A N 1
ATOM 824 C CA . ASP A 1 105 ? -3.890 1.469 0.918 1.00 89.94 105 ASP A CA 1
ATOM 825 C C . ASP A 1 105 ? -5.242 2.117 1.245 1.00 89.94 105 ASP A C 1
ATOM 827 O O . ASP A 1 105 ? -5.453 3.325 1.104 1.00 89.94 105 ASP A O 1
ATOM 831 N N . ALA A 1 106 ? -6.186 1.275 1.660 1.00 89.75 106 ALA A N 1
ATOM 832 C CA . ALA A 1 106 ? -7.481 1.695 2.165 1.00 89.75 106 ALA A CA 1
ATOM 833 C C . ALA A 1 106 ? -7.858 0.819 3.360 1.00 89.75 106 ALA A C 1
ATOM 835 O O . ALA A 1 106 ? -8.017 -0.396 3.234 1.00 89.75 106 ALA A O 1
ATOM 836 N N . ILE A 1 107 ? -8.032 1.446 4.521 1.00 88.88 107 ILE A N 1
ATOM 837 C CA . ILE A 1 107 ? -8.494 0.776 5.736 1.00 88.88 107 ILE A CA 1
ATOM 838 C C . ILE A 1 107 ? -9.999 0.999 5.862 1.00 88.88 107 ILE A C 1
ATOM 840 O O . ILE A 1 107 ? -10.462 2.129 6.012 1.00 88.88 107 ILE A O 1
ATOM 844 N N . ILE A 1 108 ? -10.764 -0.092 5.814 1.00 88.56 108 ILE A N 1
ATOM 845 C CA . ILE A 1 108 ? -12.217 -0.079 5.994 1.00 88.56 108 ILE A CA 1
ATOM 846 C C . ILE A 1 108 ? -12.524 -0.732 7.338 1.00 88.56 108 ILE A C 1
ATOM 848 O O . ILE A 1 108 ? -12.293 -1.925 7.531 1.00 88.56 108 ILE A O 1
ATOM 852 N N . CYS A 1 109 ? -13.056 0.049 8.271 1.00 84.31 109 CYS A N 1
ATOM 853 C CA . CYS A 1 109 ? -13.456 -0.416 9.593 1.00 84.31 109 CYS A CA 1
ATOM 854 C C . CYS A 1 109 ? -14.905 -0.016 9.900 1.00 84.31 109 CYS A C 1
ATOM 856 O O . CYS A 1 109 ? -15.412 0.997 9.415 1.00 84.31 109 CYS A O 1
ATOM 858 N N . GLY A 1 110 ? -15.589 -0.859 10.677 1.00 80.12 110 GLY A N 1
ATOM 859 C CA . GLY A 1 110 ? -16.914 -0.569 11.224 1.00 80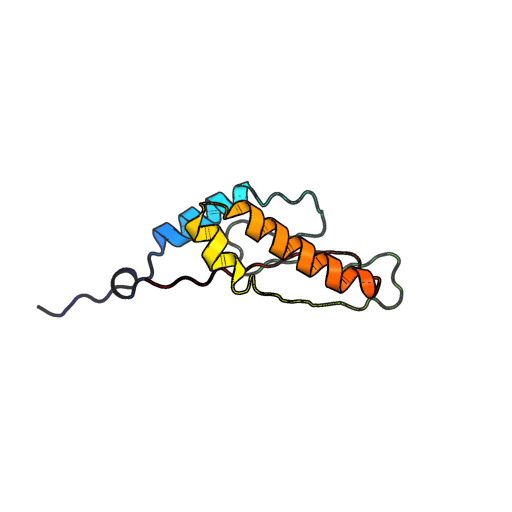.12 110 GLY A CA 1
ATOM 860 C C . GLY A 1 110 ? -16.836 0.124 12.586 1.00 80.12 110 GLY A C 1
ATOM 861 O O . GLY A 1 110 ? -15.747 0.333 13.122 1.00 80.12 110 GLY A O 1
ATOM 862 N N . LYS A 1 111 ? -18.007 0.456 13.139 1.00 60.53 111 LYS A N 1
ATOM 863 C CA . LYS A 1 111 ? -18.146 0.776 14.568 1.00 60.53 111 LYS A CA 1
ATOM 864 C C . LYS A 1 111 ? -17.998 -0.471 15.429 1.00 60.53 111 LYS A C 1
ATOM 866 O O . LYS A 1 111 ? -18.451 -1.544 14.970 1.00 60.53 111 LYS A O 1
#

Radius of gyration: 18.5 Å; chains: 1; bounding box: 50×35×47 Å

Sequence (111 aa):
MKEKFSYKKSGVDIDTADNTKKEIYKIMETGSDNILHKEGAFASLYDASFPGYEHPVLVLKTEEPGSKQKLAFKYNKIEGICYDMINHLINDIIVVGAKPLSVQDAIICGK

pLDDT: mean 89.33, std 8.16, range [56.41, 97.69]